Protein AF-A0A918P6Y5-F1 (afdb_monomer_lite)

pLDDT: mean 89.12, std 12.01, range [34.19, 97.25]

Foldseek 3Di:
DPPPDPVLVVLVVVLVVLVVVLVVLVVQLVVLVVQLVVLVVQLVVLVVVLVVLVVVLVVCVVPPVVNVVSVVVSVVSVVSNVVSVVSNVVSVVSNVVSVVVSVVSVVVSVVSVVVSVVVVVVVVVVVVVVVVVVVVVVVVVVCVVDPD

Structure (mmCIF, N/CA/C/O backbone):
data_AF-A0A918P6Y5-F1
#
_entry.id   AF-A0A918P6Y5-F1
#
loop_
_atom_site.group_PDB
_atom_site.id
_atom_site.type_symbol
_atom_site.label_atom_id
_atom_site.label_alt_id
_atom_site.label_comp_id
_atom_site.label_asym_id
_atom_site.label_entity_id
_atom_site.label_seq_id
_atom_site.pdbx_PDB_ins_code
_atom_site.Cartn_x
_atom_site.Cartn_y
_atom_site.Cartn_z
_atom_site.occupancy
_atom_site.B_iso_or_equiv
_atom_site.auth_seq_id
_atom_site.auth_comp_id
_atom_site.auth_asym_id
_atom_site.auth_atom_id
_atom_site.pdbx_PDB_model_num
ATOM 1 N N . MET A 1 1 ? 43.414 1.553 -13.911 1.00 34.19 1 MET A N 1
ATOM 2 C CA . MET A 1 1 ? 42.613 0.682 -14.797 1.00 34.19 1 MET A CA 1
ATOM 3 C C . MET A 1 1 ? 41.141 0.995 -14.569 1.00 34.19 1 MET A C 1
ATOM 5 O O . MET A 1 1 ? 40.603 0.647 -13.528 1.00 34.19 1 MET A O 1
ATOM 9 N N . ASN A 1 2 ? 40.517 1.738 -15.487 1.00 36.25 2 ASN A N 1
ATOM 10 C CA . ASN A 1 2 ? 39.090 2.058 -15.417 1.00 36.25 2 ASN A CA 1
ATOM 11 C C . ASN A 1 2 ? 38.291 0.855 -15.924 1.00 36.25 2 ASN A C 1
ATOM 13 O O . ASN A 1 2 ? 38.111 0.686 -17.126 1.00 36.25 2 ASN A O 1
ATOM 17 N N . HIS A 1 3 ? 37.822 0.012 -15.007 1.00 38.78 3 HIS A N 1
ATOM 18 C CA . HIS A 1 3 ? 36.871 -1.057 -15.310 1.00 38.78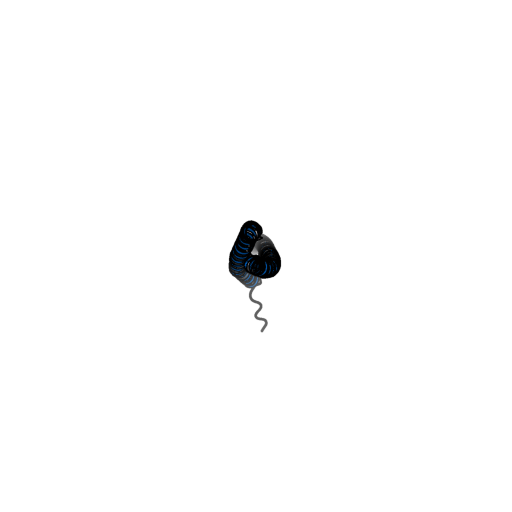 3 HIS A CA 1
ATOM 19 C C . HIS A 1 3 ? 35.462 -0.467 -15.478 1.00 38.78 3 HIS A C 1
ATOM 21 O O . HIS A 1 3 ? 34.567 -0.714 -14.671 1.00 38.78 3 HIS A O 1
ATOM 27 N N . SER A 1 4 ? 35.242 0.354 -16.510 1.00 40.47 4 SER A N 1
ATOM 28 C CA . SER A 1 4 ? 33.880 0.679 -16.925 1.00 40.47 4 SER A CA 1
ATOM 29 C C . SER A 1 4 ? 33.334 -0.519 -17.696 1.00 40.47 4 SER A C 1
ATOM 31 O O . SER A 1 4 ? 33.608 -0.717 -18.878 1.00 40.47 4 SER A O 1
ATOM 33 N N . LEU A 1 5 ? 32.569 -1.367 -17.004 1.00 44.81 5 LEU A N 1
ATOM 34 C CA . LEU A 1 5 ? 31.739 -2.361 -17.680 1.00 44.81 5 LEU A CA 1
ATOM 35 C C . LEU A 1 5 ? 30.937 -1.647 -18.784 1.00 44.81 5 LEU A C 1
ATOM 37 O O . LEU A 1 5 ? 30.422 -0.550 -18.527 1.00 44.81 5 LEU A O 1
ATOM 41 N N . PRO A 1 6 ? 30.812 -2.227 -19.992 1.00 60.72 6 PRO A N 1
ATOM 42 C CA . PRO A 1 6 ? 30.062 -1.602 -21.073 1.00 60.72 6 PRO A CA 1
ATOM 43 C C . PRO A 1 6 ? 28.677 -1.197 -20.563 1.00 60.72 6 PRO A C 1
ATOM 45 O O . PRO A 1 6 ? 28.000 -1.998 -19.919 1.00 60.72 6 PRO A O 1
ATOM 48 N N . PHE A 1 7 ? 28.254 0.039 -20.841 1.00 62.91 7 PHE A N 1
ATOM 49 C CA . PHE A 1 7 ? 27.041 0.671 -20.294 1.00 62.91 7 PHE A CA 1
ATOM 50 C C . PHE A 1 7 ? 25.782 -0.229 -20.342 1.00 62.91 7 PHE A C 1
ATOM 52 O O . PHE A 1 7 ? 24.935 -0.175 -19.451 1.00 62.91 7 PHE A O 1
ATOM 59 N N . ARG A 1 8 ? 25.699 -1.133 -21.330 1.00 63.03 8 ARG A N 1
ATOM 60 C CA . ARG A 1 8 ? 24.671 -2.183 -21.454 1.00 63.03 8 ARG A CA 1
ATOM 61 C C . ARG A 1 8 ? 24.539 -3.089 -20.225 1.00 63.03 8 ARG A C 1
ATOM 63 O O . ARG A 1 8 ? 23.420 -3.359 -19.798 1.00 63.03 8 ARG A O 1
ATOM 70 N N . TYR A 1 9 ? 25.653 -3.534 -19.643 1.00 64.38 9 TYR A N 1
ATOM 71 C CA . TYR A 1 9 ? 25.649 -4.380 -18.444 1.00 64.38 9 TYR A CA 1
ATOM 72 C C . TYR A 1 9 ? 25.144 -3.612 -17.221 1.00 64.38 9 TYR A C 1
ATOM 74 O O . TYR A 1 9 ? 24.432 -4.169 -16.388 1.00 64.38 9 TYR A O 1
ATOM 82 N N . ARG A 1 10 ? 25.440 -2.309 -17.152 1.00 77.94 10 ARG A N 1
ATOM 83 C CA . ARG A 1 10 ? 24.990 -1.432 -16.067 1.00 77.94 10 ARG A CA 1
ATOM 84 C C . ARG A 1 10 ? 23.478 -1.202 -16.111 1.00 77.94 10 ARG A C 1
ATOM 86 O O . ARG A 1 10 ? 22.830 -1.283 -15.075 1.00 77.94 10 ARG A O 1
ATOM 93 N N . LEU A 1 11 ? 22.904 -0.982 -17.296 1.00 83.06 11 LEU A N 1
ATOM 94 C CA . LEU A 1 11 ? 21.457 -0.794 -17.452 1.00 83.06 11 LEU A CA 1
ATOM 95 C C . LEU A 1 11 ? 20.661 -2.075 -17.161 1.00 83.06 11 LEU A C 1
ATOM 97 O O . LEU A 1 11 ? 19.618 -2.015 -16.517 1.00 83.06 11 LEU A O 1
ATOM 101 N N . ALA A 1 12 ? 21.159 -3.232 -17.603 1.00 83.31 12 ALA A N 1
ATOM 102 C CA . ALA A 1 12 ? 20.530 -4.519 -17.313 1.00 83.31 12 AL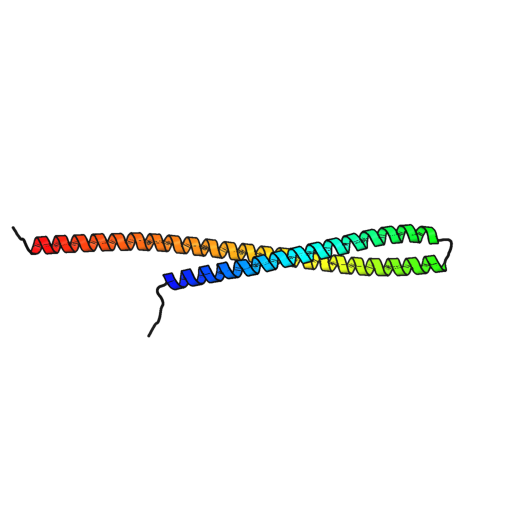A A CA 1
ATOM 103 C C . ALA A 1 12 ? 20.545 -4.840 -15.808 1.00 83.31 12 ALA A C 1
ATOM 105 O O . ALA A 1 12 ? 19.538 -5.293 -15.267 1.00 83.31 12 ALA A O 1
ATOM 106 N N . ALA A 1 13 ? 21.659 -4.557 -15.123 1.00 85.44 13 ALA A N 1
ATOM 107 C CA . ALA A 1 13 ? 21.757 -4.711 -13.674 1.00 85.44 13 ALA A CA 1
ATOM 108 C C . ALA A 1 13 ? 20.790 -3.778 -12.923 1.00 85.44 13 ALA A C 1
ATOM 110 O O . ALA A 1 13 ? 20.131 -4.219 -11.986 1.00 85.44 13 ALA A O 1
ATOM 111 N N . LEU A 1 14 ? 20.664 -2.518 -13.361 1.00 87.94 14 LEU A N 1
ATOM 112 C CA . LEU A 1 14 ? 19.724 -1.550 -12.782 1.00 87.94 14 LEU A CA 1
ATOM 113 C C . LEU A 1 14 ? 18.261 -1.972 -12.968 1.00 87.94 14 LEU A C 1
ATOM 115 O O . LEU A 1 14 ? 17.495 -1.919 -12.014 1.00 87.94 14 LEU A O 1
ATOM 119 N N . LEU A 1 15 ? 17.882 -2.438 -14.163 1.00 89.00 15 LEU A N 1
ATOM 120 C CA . LEU A 1 15 ? 16.535 -2.964 -14.415 1.00 89.00 15 LEU A CA 1
ATOM 121 C C . LEU A 1 15 ? 16.213 -4.143 -13.499 1.00 89.00 15 LEU A C 1
ATOM 123 O O . LEU A 1 15 ? 15.199 -4.118 -12.811 1.00 89.00 15 LEU A O 1
ATOM 127 N N . LYS A 1 16 ? 17.117 -5.125 -13.420 1.00 88.81 16 LYS A N 1
ATOM 128 C CA . LYS A 1 16 ? 16.944 -6.292 -12.548 1.00 88.81 16 LYS A CA 1
ATOM 129 C C . LYS A 1 16 ? 16.822 -5.894 -11.073 1.00 88.81 16 LYS A C 1
ATOM 131 O O . LYS A 1 16 ? 16.042 -6.485 -10.333 1.00 88.81 16 LYS A O 1
ATOM 136 N N . HIS A 1 17 ? 17.594 -4.899 -10.635 1.00 89.38 17 HIS A N 1
ATOM 137 C CA . HIS A 1 17 ? 17.515 -4.380 -9.272 1.00 89.38 17 HIS A CA 1
ATOM 138 C C . HIS A 1 17 ? 16.151 -3.736 -8.980 1.00 89.38 17 HIS A C 1
ATOM 140 O O . HIS A 1 17 ? 15.527 -4.074 -7.975 1.00 89.38 17 HIS A O 1
ATOM 146 N N . GLU A 1 18 ? 15.656 -2.868 -9.866 1.00 88.88 18 GLU A N 1
ATOM 147 C CA . GLU A 1 18 ? 14.346 -2.225 -9.698 1.00 88.88 18 GLU A CA 1
ATOM 148 C C . GLU A 1 18 ? 13.185 -3.232 -9.810 1.00 88.88 18 GLU A C 1
ATOM 150 O O . GLU A 1 18 ? 12.230 -3.148 -9.042 1.00 88.88 18 GLU A O 1
ATOM 155 N N . GLU A 1 19 ? 13.271 -4.225 -10.702 1.00 89.62 19 GLU A N 1
ATOM 156 C CA . GLU A 1 19 ? 12.287 -5.314 -10.822 1.00 89.62 19 GLU A CA 1
ATOM 157 C C . GLU A 1 19 ? 12.192 -6.140 -9.530 1.00 89.62 19 GLU A C 1
ATOM 159 O O . GLU A 1 19 ? 11.092 -6.398 -9.034 1.00 89.62 19 GLU A O 1
ATOM 164 N N . ASN A 1 20 ? 13.336 -6.490 -8.935 1.00 90.12 20 ASN A N 1
ATOM 165 C CA . ASN A 1 20 ? 13.377 -7.163 -7.637 1.00 90.12 20 ASN A CA 1
ATOM 166 C C . ASN A 1 20 ? 12.818 -6.268 -6.518 1.00 90.12 20 ASN A C 1
ATOM 168 O O . ASN A 1 20 ? 12.087 -6.743 -5.649 1.00 90.12 20 ASN A O 1
ATOM 172 N N . GLY A 1 21 ? 13.109 -4.964 -6.558 1.00 90.38 21 GLY A N 1
ATOM 173 C CA . GLY A 1 21 ? 12.552 -3.985 -5.624 1.00 90.38 21 GLY A CA 1
ATOM 174 C C . GLY A 1 21 ? 11.024 -3.886 -5.703 1.00 90.38 21 GLY A C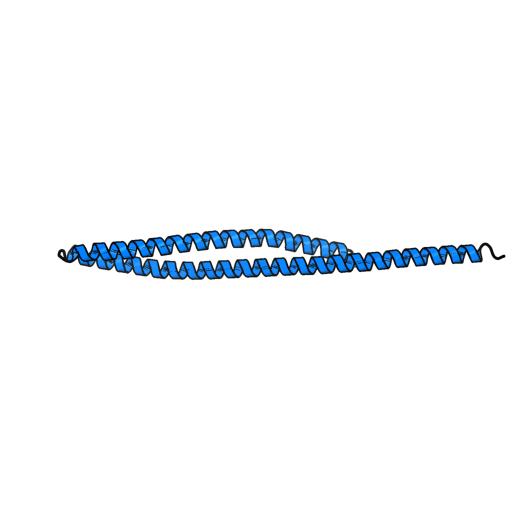 1
ATOM 175 O O . GLY A 1 21 ? 10.358 -3.776 -4.675 1.00 90.38 21 GLY A O 1
ATOM 176 N N . ILE A 1 22 ? 10.444 -4.002 -6.903 1.00 93.69 22 ILE A N 1
ATOM 177 C CA . ILE A 1 22 ? 8.987 -4.018 -7.101 1.00 93.69 22 ILE A CA 1
ATOM 178 C C . ILE A 1 22 ? 8.335 -5.218 -6.412 1.00 93.69 22 ILE A C 1
ATOM 180 O O . ILE A 1 22 ? 7.243 -5.065 -5.867 1.00 93.69 22 ILE A O 1
ATOM 184 N N . ALA A 1 23 ? 8.970 -6.394 -6.416 1.00 91.44 23 ALA A N 1
ATOM 185 C CA . ALA A 1 23 ? 8.431 -7.563 -5.720 1.00 91.44 23 ALA A CA 1
ATOM 186 C C . ALA A 1 23 ? 8.286 -7.293 -4.212 1.00 91.44 23 ALA A C 1
ATOM 188 O O . ALA A 1 23 ? 7.202 -7.488 -3.663 1.00 91.44 23 ALA A O 1
ATOM 189 N N . GLY A 1 24 ? 9.321 -6.727 -3.580 1.00 93.56 24 GLY A N 1
ATOM 190 C CA . GLY A 1 24 ? 9.260 -6.321 -2.172 1.00 93.56 24 GLY A CA 1
ATOM 191 C C . GLY A 1 24 ? 8.215 -5.232 -1.905 1.00 93.56 24 GLY A C 1
ATOM 192 O O . GLY A 1 24 ? 7.487 -5.293 -0.919 1.00 93.56 24 GLY A O 1
ATOM 193 N N . LEU A 1 25 ? 8.064 -4.259 -2.810 1.00 93.81 25 LEU A N 1
ATOM 194 C CA . LEU A 1 25 ? 7.031 -3.222 -2.683 1.00 93.81 25 LEU A CA 1
ATOM 195 C C . LEU A 1 25 ? 5.608 -3.781 -2.821 1.00 93.81 25 LEU A C 1
ATOM 197 O O . LEU A 1 25 ? 4.700 -3.309 -2.143 1.00 93.81 25 LEU A O 1
ATOM 201 N N . ARG A 1 26 ? 5.392 -4.793 -3.669 1.00 95.12 26 ARG A N 1
ATOM 202 C CA . ARG A 1 26 ? 4.096 -5.485 -3.769 1.00 95.12 26 ARG A CA 1
ATOM 203 C C . ARG A 1 26 ? 3.749 -6.208 -2.476 1.00 95.12 26 ARG A C 1
ATOM 205 O O . ARG A 1 26 ? 2.604 -6.141 -2.043 1.00 95.12 26 ARG A O 1
ATOM 212 N N . GLU A 1 27 ? 4.730 -6.855 -1.858 1.00 95.19 27 GLU A N 1
ATOM 213 C CA . GLU A 1 27 ? 4.543 -7.492 -0.558 1.00 95.19 27 GLU A CA 1
ATOM 214 C C . GLU A 1 27 ? 4.203 -6.460 0.525 1.00 95.19 27 GLU A C 1
ATOM 216 O O . GLU A 1 27 ? 3.262 -6.662 1.288 1.00 95.19 27 GLU A O 1
ATOM 221 N N . GLN A 1 28 ? 4.880 -5.307 0.539 1.00 94.69 28 GLN A N 1
ATOM 222 C CA . GLN A 1 28 ? 4.549 -4.209 1.456 1.00 94.69 28 GLN A CA 1
ATOM 223 C C . GLN A 1 28 ? 3.115 -3.702 1.265 1.00 94.69 28 GLN A C 1
ATOM 225 O O . GLN A 1 28 ? 2.417 -3.477 2.251 1.00 94.69 28 GLN A O 1
ATOM 230 N N . VAL A 1 29 ? 2.651 -3.561 0.017 1.00 96.88 29 VAL A N 1
ATOM 231 C CA . VAL A 1 29 ? 1.252 -3.202 -0.268 1.00 96.88 29 VAL A CA 1
ATOM 232 C C . VAL A 1 29 ? 0.300 -4.280 0.248 1.00 96.88 29 VAL A C 1
ATOM 234 O O . VAL A 1 29 ? -0.676 -3.945 0.909 1.00 96.88 29 VAL A O 1
ATOM 237 N N . ALA A 1 30 ? 0.589 -5.564 0.018 1.00 96.56 30 ALA A N 1
ATOM 238 C CA . ALA A 1 30 ? -0.246 -6.658 0.516 1.00 96.56 30 ALA A CA 1
ATOM 239 C C . ALA A 1 30 ? -0.333 -6.666 2.053 1.00 96.56 30 ALA A C 1
ATOM 241 O O . ALA A 1 30 ? -1.418 -6.791 2.619 1.00 96.56 30 ALA A O 1
ATOM 242 N N . GLN A 1 31 ? 0.791 -6.457 2.742 1.00 96.06 31 GLN A N 1
ATOM 243 C CA . GLN A 1 31 ? 0.817 -6.327 4.200 1.00 96.06 31 GLN A CA 1
ATOM 244 C C . GLN A 1 31 ? 0.025 -5.103 4.681 1.00 96.06 31 GLN A C 1
ATOM 246 O O . GLN A 1 31 ? -0.684 -5.193 5.682 1.00 96.06 31 GLN A O 1
ATOM 251 N N . ALA A 1 32 ? 0.116 -3.971 3.978 1.00 95.19 32 ALA A N 1
ATOM 252 C CA . ALA A 1 32 ? -0.648 -2.771 4.309 1.00 95.19 32 ALA A CA 1
ATOM 253 C C . ALA A 1 32 ? -2.160 -2.979 4.127 1.00 95.19 32 ALA A C 1
ATOM 255 O O . ALA A 1 32 ? -2.924 -2.578 4.999 1.00 95.19 32 ALA A O 1
ATOM 256 N N . VAL A 1 33 ? -2.585 -3.676 3.065 1.00 97.25 33 VAL A N 1
ATOM 257 C CA . VAL A 1 33 ? -3.989 -4.080 2.863 1.00 97.25 33 VAL A CA 1
ATOM 258 C C . VAL A 1 33 ? -4.469 -4.947 4.023 1.00 97.25 33 VAL A C 1
ATOM 260 O O . VAL A 1 33 ? -5.486 -4.638 4.631 1.00 97.25 33 VAL A O 1
ATOM 263 N N . HIS A 1 34 ? -3.707 -5.975 4.405 1.00 96.44 34 HIS A N 1
ATOM 264 C CA . HIS A 1 34 ? -4.082 -6.830 5.532 1.00 96.44 34 HIS A CA 1
ATOM 265 C C . HIS A 1 34 ? -4.216 -6.063 6.855 1.00 96.44 34 HIS A C 1
ATOM 267 O O . HIS A 1 34 ? -5.129 -6.339 7.633 1.00 96.44 34 HIS A O 1
ATOM 273 N N . ARG A 1 35 ? -3.327 -5.098 7.120 1.00 94.56 35 ARG A N 1
ATOM 274 C CA . ARG A 1 35 ? -3.419 -4.238 8.312 1.00 94.56 35 ARG A CA 1
ATOM 275 C C . ARG A 1 35 ? -4.643 -3.330 8.262 1.00 94.56 35 ARG A C 1
ATOM 277 O O . ARG A 1 35 ? -5.328 -3.202 9.272 1.00 94.56 35 ARG A O 1
ATOM 284 N N . LEU A 1 36 ? -4.922 -2.737 7.102 1.00 96.00 36 LEU A N 1
ATOM 285 C CA . LEU A 1 36 ? -6.086 -1.883 6.891 1.00 96.00 36 LEU A CA 1
ATOM 286 C C . LEU A 1 36 ? -7.390 -2.662 7.092 1.00 96.00 36 LEU A C 1
ATOM 288 O O . LEU A 1 36 ? -8.250 -2.213 7.843 1.00 96.00 36 LEU A O 1
ATOM 292 N N . ASP A 1 37 ? -7.503 -3.851 6.502 1.00 96.88 37 ASP A N 1
ATOM 293 C CA . ASP A 1 37 ? -8.657 -4.736 6.682 1.00 96.88 37 ASP A CA 1
ATOM 294 C C . ASP A 1 37 ? -8.843 -5.122 8.157 1.00 96.88 37 ASP A C 1
ATOM 296 O O . ASP A 1 37 ? -9.965 -5.154 8.665 1.00 96.88 37 ASP A O 1
ATOM 300 N N . GLY A 1 38 ? -7.744 -5.410 8.862 1.00 96.31 38 GLY A N 1
ATOM 301 C CA . GLY A 1 38 ? -7.761 -5.701 10.295 1.00 96.31 38 GLY A CA 1
ATOM 302 C C . GLY A 1 38 ? -8.295 -4.529 11.120 1.00 96.31 38 GLY A C 1
ATOM 303 O O . GLY A 1 38 ? -9.210 -4.717 11.921 1.00 96.31 38 GLY A O 1
ATOM 304 N N . ALA A 1 39 ? -7.779 -3.322 10.877 1.00 95.12 39 ALA A N 1
ATOM 305 C CA . ALA A 1 39 ? -8.214 -2.108 11.563 1.00 95.12 39 ALA A CA 1
ATOM 306 C C . ALA A 1 39 ? -9.686 -1.767 11.268 1.00 95.12 39 ALA A C 1
ATOM 308 O O . ALA A 1 39 ? -10.423 -1.400 12.179 1.00 95.12 39 ALA A O 1
ATOM 309 N N . GLN A 1 40 ? -10.148 -1.958 10.026 1.00 96.50 40 GLN A N 1
ATOM 310 C CA . GLN A 1 40 ? -11.555 -1.764 9.650 1.00 96.50 40 GLN A CA 1
ATOM 311 C C . GLN A 1 40 ? -12.489 -2.721 10.392 1.00 96.50 40 GLN A C 1
ATOM 313 O O . GLN A 1 40 ? -13.551 -2.319 10.859 1.00 96.50 40 GLN A O 1
ATOM 318 N N . ARG A 1 41 ? -12.099 -3.994 10.520 1.00 96.75 41 ARG A N 1
ATOM 319 C CA . ARG A 1 41 ? -12.891 -4.980 11.268 1.00 96.75 41 ARG A CA 1
ATOM 320 C C . ARG A 1 41 ? -12.913 -4.676 12.762 1.00 96.75 41 ARG A C 1
ATOM 322 O O . ARG A 1 41 ? -13.947 -4.875 13.393 1.00 96.75 41 ARG A O 1
ATOM 329 N N . GLU A 1 42 ? -11.793 -4.224 13.326 1.00 95.56 42 GLU A N 1
ATOM 330 C CA . GLU A 1 42 ? -11.713 -3.819 14.734 1.00 95.56 42 GLU A CA 1
ATOM 331 C C . GLU A 1 42 ? -12.624 -2.614 15.016 1.00 95.56 42 GLU A C 1
ATOM 333 O O . GLU A 1 42 ? -13.435 -2.683 15.940 1.00 95.56 42 GLU A O 1
ATOM 338 N N . GLU A 1 43 ? -12.566 -1.563 14.190 1.00 95.81 43 GLU A N 1
ATOM 339 C CA . GLU A 1 43 ? -13.439 -0.383 14.310 1.00 95.81 43 GLU A CA 1
ATOM 340 C C . GLU A 1 43 ? -14.919 -0.764 14.202 1.00 95.81 43 GLU A C 1
ATOM 342 O O . GLU A 1 43 ? -15.701 -0.447 15.102 1.00 95.81 43 GLU A O 1
ATOM 347 N N . ALA A 1 44 ? -15.289 -1.539 13.177 1.00 94.81 44 ALA A N 1
ATOM 348 C CA . ALA A 1 44 ? -16.667 -1.978 12.977 1.00 94.81 44 ALA A CA 1
ATOM 349 C C . ALA A 1 44 ? -17.189 -2.793 14.172 1.00 94.81 44 ALA A C 1
ATOM 351 O O . ALA A 1 44 ? -18.303 -2.565 14.650 1.00 94.81 44 ALA A O 1
ATOM 352 N N . ARG A 1 45 ? -16.364 -3.705 14.706 1.00 96.75 45 ARG A N 1
ATOM 353 C CA . ARG A 1 45 ? -16.708 -4.510 15.885 1.00 96.75 45 ARG A CA 1
ATOM 354 C C . ARG A 1 45 ? -16.902 -3.643 17.130 1.00 96.75 45 ARG A C 1
ATOM 356 O O . ARG A 1 45 ? -17.838 -3.880 17.896 1.00 96.75 45 ARG A O 1
ATOM 363 N N . LEU A 1 46 ? -16.022 -2.669 17.367 1.00 95.38 46 LEU A N 1
ATOM 364 C CA . LEU A 1 46 ? -16.124 -1.765 18.518 1.00 95.38 46 LEU A CA 1
ATOM 365 C C . LEU A 1 46 ? -17.355 -0.864 18.411 1.00 95.38 46 LEU A C 1
ATOM 367 O O . LEU A 1 46 ? -18.051 -0.654 19.404 1.00 95.38 46 LEU A O 1
ATOM 371 N N . ARG A 1 47 ? -17.677 -0.393 17.204 1.00 93.62 47 ARG A N 1
ATOM 372 C CA . ARG A 1 47 ? -18.881 0.391 16.933 1.00 93.62 47 ARG A CA 1
ATOM 373 C C . ARG A 1 47 ? -20.158 -0.394 17.228 1.00 93.62 47 ARG A C 1
ATOM 375 O O . ARG A 1 47 ? -21.015 0.101 17.960 1.00 93.62 47 ARG A O 1
ATOM 382 N N . GLU A 1 48 ? -20.253 -1.624 16.725 1.00 95.25 48 GLU A N 1
ATOM 383 C CA . GLU A 1 48 ? -21.374 -2.528 17.004 1.00 95.25 48 GLU A CA 1
ATOM 384 C C . GLU A 1 48 ? -21.495 -2.821 18.508 1.00 95.25 48 GLU A C 1
ATOM 386 O O . GLU A 1 48 ? -22.579 -2.712 19.087 1.00 95.25 48 GLU A O 1
ATOM 391 N N . SER A 1 49 ? -20.368 -3.103 19.169 1.00 93.62 49 SER A N 1
ATOM 392 C CA . SER A 1 49 ? -20.322 -3.360 20.615 1.00 93.62 49 SER A CA 1
ATOM 393 C C . SER A 1 49 ? -20.779 -2.142 21.425 1.00 93.62 49 SER A C 1
ATOM 395 O O . SER A 1 49 ? -21.531 -2.287 22.389 1.00 93.62 49 SER A O 1
ATOM 397 N N . GLY A 1 50 ? -20.388 -0.932 21.015 1.00 93.44 50 GLY A N 1
ATOM 398 C CA . GLY A 1 50 ? -20.832 0.317 21.631 1.00 93.44 50 GLY A CA 1
ATOM 399 C C . GLY A 1 50 ? -22.331 0.568 21.456 1.00 93.44 50 GLY A C 1
ATOM 400 O O . GLY A 1 50 ? -23.003 0.993 22.395 1.00 93.44 50 GLY A O 1
ATOM 401 N N . GLU A 1 51 ? -22.893 0.278 20.281 1.00 92.69 51 GLU A N 1
ATOM 402 C CA . GLU A 1 51 ? -24.338 0.380 20.043 1.00 92.69 51 GLU A CA 1
ATOM 403 C C . GLU A 1 51 ? -25.136 -0.630 20.874 1.00 92.69 51 GLU A C 1
ATOM 405 O O . GLU A 1 51 ? -26.138 -0.260 21.495 1.00 92.69 51 GLU A O 1
ATOM 410 N N . ALA A 1 52 ? -24.680 -1.883 20.930 1.00 92.81 52 ALA A N 1
ATOM 411 C CA . ALA A 1 52 ? -25.281 -2.921 21.759 1.00 92.81 52 ALA A CA 1
ATOM 412 C C . ALA A 1 52 ? -25.204 -2.564 23.253 1.00 92.81 52 ALA A C 1
ATOM 414 O O . ALA A 1 52 ? -26.214 -2.627 23.956 1.00 92.81 52 ALA A O 1
ATOM 415 N N . GLY A 1 53 ? -24.040 -2.102 23.721 1.00 92.06 53 GLY A N 1
ATOM 416 C CA . GLY A 1 53 ? -23.833 -1.663 25.100 1.00 92.06 53 GLY A CA 1
ATOM 417 C C . GLY A 1 53 ? -24.742 -0.496 25.489 1.00 92.06 53 GLY A C 1
ATOM 418 O O . GLY A 1 53 ? -25.315 -0.502 26.577 1.00 92.06 53 GLY A O 1
ATOM 419 N N . ARG A 1 54 ? -24.948 0.482 24.593 1.00 92.50 54 ARG A N 1
ATOM 420 C CA . ARG A 1 54 ? -25.855 1.617 24.845 1.00 92.50 54 ARG A CA 1
ATOM 421 C C . ARG A 1 54 ? -27.302 1.159 25.006 1.00 92.50 54 ARG A C 1
ATOM 423 O O . ARG A 1 54 ? -27.980 1.609 25.926 1.00 92.50 54 ARG A O 1
ATOM 430 N N . LYS A 1 55 ? -27.760 0.240 24.148 1.00 91.75 55 LYS A N 1
ATOM 431 C CA . LYS A 1 55 ? -29.105 -0.350 24.245 1.00 91.75 55 LYS A CA 1
ATOM 432 C C . LYS A 1 55 ? -29.284 -1.134 25.547 1.00 91.75 55 LYS A C 1
ATOM 434 O O . LYS A 1 55 ? -30.299 -0.966 26.213 1.00 91.75 55 LYS A O 1
ATOM 439 N N . ALA A 1 56 ? -28.295 -1.945 25.925 1.00 90.44 56 ALA A N 1
ATOM 440 C CA . ALA A 1 56 ? -28.331 -2.722 27.162 1.00 90.44 56 ALA A CA 1
ATOM 441 C C . ALA A 1 56 ? -28.317 -1.825 28.412 1.00 90.44 56 ALA A C 1
ATOM 443 O O . ALA A 1 56 ? -29.090 -2.050 29.337 1.00 90.44 56 ALA A O 1
ATOM 444 N N . SER A 1 57 ? -27.502 -0.765 28.413 1.00 90.94 57 SER A N 1
ATOM 445 C CA . SER A 1 57 ? -27.406 0.191 29.524 1.00 90.94 57 SER A CA 1
ATOM 446 C C . SER A 1 57 ? -28.743 0.879 29.826 1.00 90.94 57 SER A C 1
ATOM 448 O O . SER A 1 57 ? -29.109 1.041 30.988 1.00 90.94 57 SER A O 1
ATOM 450 N N . ALA A 1 58 ? -29.529 1.213 28.795 1.00 88.88 58 ALA A N 1
ATOM 451 C CA . ALA A 1 58 ? -30.851 1.816 28.976 1.00 88.88 58 ALA A CA 1
ATOM 452 C C . ALA A 1 58 ? -31.832 0.909 29.747 1.00 88.88 58 ALA A C 1
ATOM 454 O O . ALA A 1 58 ? -32.686 1.410 30.474 1.00 88.88 58 ALA A O 1
ATOM 455 N N . ALA A 1 59 ? -31.696 -0.417 29.636 1.00 89.88 59 ALA A N 1
ATOM 456 C CA . ALA A 1 59 ? -32.529 -1.366 30.377 1.00 89.88 59 ALA A CA 1
ATOM 457 C C . ALA A 1 59 ? -32.158 -1.461 31.871 1.00 89.88 59 ALA A C 1
ATOM 459 O O . ALA A 1 59 ? -32.950 -1.965 32.664 1.00 89.88 59 ALA A O 1
ATOM 460 N N . LEU A 1 60 ? -30.980 -0.962 32.264 1.00 91.88 60 LEU A N 1
ATOM 461 C CA . LEU A 1 60 ? -30.455 -1.044 33.631 1.00 91.88 60 LEU A CA 1
ATOM 462 C C . LEU A 1 60 ? -30.796 0.179 34.494 1.00 91.88 60 LEU A C 1
ATOM 464 O O . LEU A 1 60 ? -30.418 0.207 35.656 1.00 91.88 60 LEU A O 1
ATOM 468 N N . LEU A 1 61 ? -31.539 1.167 33.980 1.00 87.00 61 LEU A N 1
ATOM 469 C CA . LEU A 1 61 ? -31.846 2.423 34.690 1.00 87.00 61 LEU A CA 1
ATOM 470 C C . LEU A 1 61 ? -32.498 2.241 36.075 1.00 87.00 61 LEU A C 1
ATOM 472 O O . LEU A 1 61 ? -32.375 3.120 36.925 1.00 87.00 61 LEU A O 1
ATOM 476 N N . ALA A 1 62 ? -33.197 1.126 36.298 1.00 87.56 62 ALA A N 1
ATOM 477 C CA . ALA A 1 62 ? -33.831 0.810 37.578 1.00 87.56 62 ALA A CA 1
ATOM 478 C C . ALA A 1 62 ? -32.843 0.299 38.648 1.00 87.56 62 ALA A C 1
ATOM 480 O O . ALA A 1 62 ? -33.147 0.378 39.837 1.00 87.56 62 ALA A O 1
ATOM 481 N N . ASP A 1 63 ? -31.671 -0.200 38.244 1.00 91.25 63 ASP A N 1
ATOM 482 C CA . ASP A 1 63 ? -30.597 -0.652 39.131 1.00 91.25 63 ASP A CA 1
ATOM 483 C C . ASP A 1 63 ? -29.418 0.320 39.024 1.00 91.25 63 ASP A C 1
ATOM 485 O O . ASP A 1 63 ? -28.627 0.291 38.079 1.00 91.25 63 ASP A O 1
ATOM 489 N N . SER A 1 64 ? -29.299 1.203 40.015 1.00 88.12 64 SER A N 1
ATOM 490 C CA . SER A 1 64 ? -28.296 2.266 40.008 1.00 88.12 64 SER A CA 1
ATOM 491 C C . SER A 1 64 ? -26.861 1.732 39.961 1.00 88.12 64 SER A C 1
ATOM 493 O O . SER A 1 64 ? -26.030 2.320 39.272 1.00 88.12 64 SER A O 1
ATOM 495 N N . ALA A 1 65 ? -26.554 0.619 40.633 1.00 92.12 65 ALA A N 1
ATOM 496 C CA . ALA A 1 65 ? -25.208 0.052 40.646 1.00 92.12 65 ALA A CA 1
ATOM 497 C C . ALA A 1 65 ? -24.840 -0.534 39.276 1.00 92.12 65 ALA A C 1
ATOM 499 O O . ALA A 1 65 ? -23.748 -0.271 38.761 1.00 92.12 65 ALA A O 1
ATOM 500 N N . MET A 1 66 ? -25.763 -1.278 38.659 1.00 92.19 66 MET A N 1
ATOM 501 C CA . MET A 1 66 ? -25.556 -1.849 37.324 1.00 92.19 66 MET A CA 1
ATOM 502 C C . MET A 1 66 ? -25.521 -0.781 36.230 1.00 92.19 66 MET A C 1
ATOM 504 O O . MET A 1 66 ? -24.711 -0.883 35.309 1.00 92.19 66 MET A O 1
ATOM 508 N N . TYR A 1 67 ? -26.327 0.273 36.357 1.00 92.19 67 TYR A N 1
ATOM 509 C CA . TYR A 1 67 ? -26.296 1.413 35.445 1.00 92.19 67 TYR A CA 1
ATOM 510 C C . TYR A 1 67 ? -24.970 2.187 35.513 1.00 92.19 67 TYR A C 1
ATOM 512 O O . TYR A 1 67 ? -24.397 2.547 34.487 1.00 92.19 67 TYR A O 1
ATOM 520 N N . TRP A 1 68 ? -24.416 2.419 36.708 1.00 93.12 68 TRP A N 1
ATOM 521 C CA . TRP A 1 68 ? -23.097 3.054 36.818 1.00 93.12 68 TRP A CA 1
ATOM 522 C C . TRP A 1 68 ? -21.988 2.190 36.211 1.00 93.12 68 TRP A C 1
ATOM 524 O O . TRP A 1 68 ? -21.135 2.708 35.487 1.00 93.12 68 TRP A O 1
ATOM 534 N N . ALA A 1 69 ? -22.017 0.876 36.449 1.00 94.06 69 ALA A N 1
ATOM 535 C CA . ALA A 1 69 ? -21.056 -0.050 35.857 1.00 94.06 69 ALA A CA 1
ATOM 536 C C . ALA A 1 69 ? -21.135 -0.064 34.317 1.00 94.06 69 ALA A C 1
ATOM 538 O O . ALA A 1 69 ? -20.098 -0.039 33.649 1.00 94.06 69 ALA A O 1
ATOM 539 N N . SER A 1 70 ? -22.343 -0.039 33.739 1.00 94.62 70 SER A N 1
ATOM 540 C CA . SER A 1 70 ? -22.517 0.006 32.282 1.00 94.62 70 SER A CA 1
ATOM 541 C C . SER A 1 7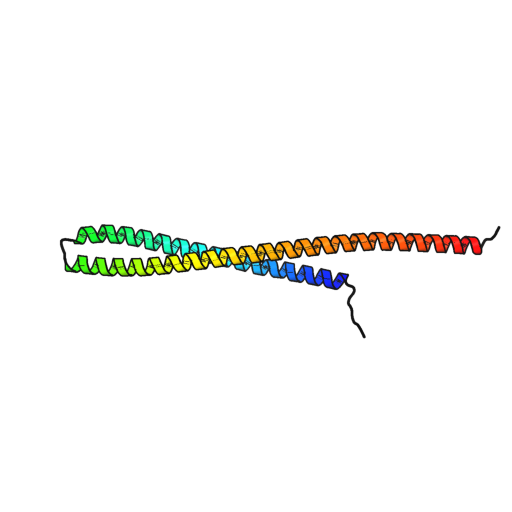0 ? -22.023 1.318 31.668 1.00 94.62 70 SER A C 1
ATOM 543 O O . SER A 1 70 ? -21.464 1.297 30.572 1.00 94.62 70 SER A O 1
ATOM 545 N N . LEU A 1 71 ? -22.159 2.454 32.361 1.00 93.56 71 LEU A N 1
ATOM 546 C CA . LEU A 1 71 ? -21.591 3.729 31.911 1.00 93.56 71 LEU A CA 1
ATOM 547 C C . LEU A 1 71 ? -20.056 3.711 31.884 1.00 93.56 71 LEU A C 1
ATOM 549 O O . LEU A 1 71 ? -19.465 4.199 30.919 1.00 93.56 71 LEU A O 1
ATOM 553 N N . CYS A 1 72 ? -19.406 3.126 32.896 1.00 94.25 72 CYS A N 1
ATOM 554 C CA . CYS A 1 72 ? -17.948 2.958 32.906 1.00 94.25 72 CYS A CA 1
ATOM 555 C C . CYS A 1 72 ? -17.477 2.091 31.732 1.00 94.25 72 CYS A C 1
ATOM 557 O O . CYS A 1 72 ? -16.579 2.491 30.994 1.00 94.25 72 CYS A O 1
ATOM 559 N N . PHE A 1 73 ? -18.145 0.961 31.495 1.00 93.94 73 PHE A N 1
ATOM 560 C CA . PHE A 1 73 ? -17.856 0.092 30.353 1.00 93.94 73 PHE A CA 1
ATOM 561 C C . PHE A 1 73 ? -18.030 0.811 29.004 1.00 93.94 73 PHE A C 1
ATOM 563 O O . PHE A 1 73 ? -17.195 0.687 28.109 1.00 93.94 73 PHE A O 1
ATOM 570 N N . LEU A 1 74 ? -19.093 1.607 28.851 1.00 94.94 74 LEU A N 1
ATOM 571 C CA . LEU A 1 74 ? -19.325 2.391 27.635 1.00 94.94 74 LEU A CA 1
ATOM 572 C C . LEU A 1 74 ? -18.241 3.440 27.390 1.00 94.94 74 LEU A C 1
ATOM 574 O O . LEU A 1 74 ? -17.876 3.680 26.239 1.00 94.94 74 LEU A O 1
ATOM 578 N N . ARG A 1 75 ? -17.718 4.050 28.455 1.00 96.00 75 ARG A N 1
ATOM 579 C CA . ARG A 1 75 ? -16.590 4.975 28.357 1.00 96.00 75 ARG A CA 1
ATOM 580 C C . ARG A 1 75 ? -15.326 4.261 27.876 1.00 96.00 75 ARG A C 1
ATOM 582 O O . ARG A 1 75 ? -14.681 4.758 26.959 1.00 96.00 75 ARG A O 1
ATOM 589 N N . GLU A 1 76 ? -14.999 3.106 28.450 1.00 95.94 76 GLU A N 1
ATOM 590 C CA . GLU A 1 76 ? -13.842 2.307 28.023 1.00 95.94 76 GLU A CA 1
ATOM 591 C C . GLU A 1 76 ? -13.956 1.882 26.552 1.00 95.94 76 GLU A C 1
ATOM 593 O O . GLU A 1 76 ? -12.984 1.970 25.801 1.00 95.94 76 GLU A O 1
ATOM 598 N N . LEU A 1 77 ? -15.152 1.482 26.106 1.00 95.44 77 LEU A N 1
ATOM 599 C CA . LEU A 1 77 ? -15.407 1.169 24.698 1.00 95.44 77 LEU A CA 1
ATOM 600 C C . LEU A 1 77 ? -15.197 2.375 23.777 1.00 95.44 77 LEU A C 1
ATOM 602 O O . LEU A 1 77 ? -14.650 2.215 22.687 1.00 95.44 77 LEU A O 1
ATOM 606 N N . GLU A 1 78 ? -15.613 3.574 24.185 1.00 95.44 78 GLU A N 1
ATOM 607 C CA . GLU A 1 78 ? -15.397 4.781 23.381 1.00 95.44 78 GLU A CA 1
ATOM 608 C C . GLU A 1 78 ? -13.905 5.138 23.301 1.00 95.44 78 GLU A C 1
ATOM 610 O O . GLU A 1 78 ? -13.411 5.473 22.226 1.00 95.44 78 GLU A O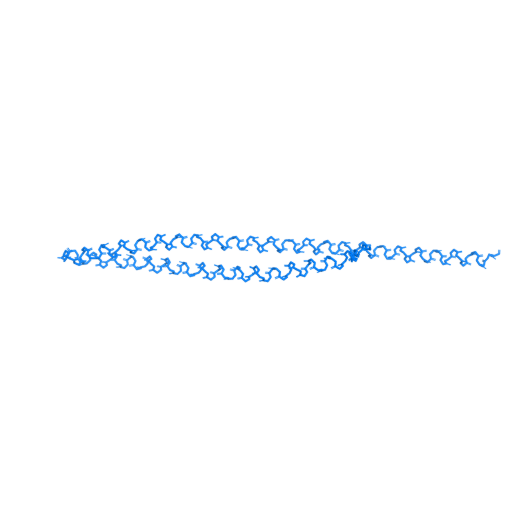 1
ATOM 615 N N . GLU A 1 79 ? -13.157 4.992 24.399 1.00 96.25 79 GLU A N 1
ATOM 616 C CA . GLU A 1 79 ? -11.700 5.176 24.409 1.00 96.25 79 GLU A CA 1
ATOM 617 C C . GLU A 1 79 ? -11.003 4.178 23.463 1.00 96.25 79 GLU A C 1
ATOM 619 O O . GLU A 1 79 ? -10.126 4.562 22.680 1.00 96.25 79 GLU A O 1
ATOM 624 N N . GLN A 1 80 ? -11.440 2.914 23.460 1.00 96.38 80 GLN A N 1
ATOM 625 C CA . GLN A 1 80 ? -10.966 1.901 22.512 1.00 96.38 80 GLN A CA 1
ATOM 626 C C . GLN A 1 80 ? -11.337 2.238 21.066 1.00 96.38 80 GLN A C 1
ATOM 628 O O . GLN A 1 80 ? -10.503 2.068 20.177 1.00 96.38 80 GLN A O 1
ATOM 633 N N . ARG A 1 81 ? -12.548 2.754 20.816 1.00 95.75 81 ARG A N 1
ATOM 634 C CA . ARG A 1 81 ? -12.985 3.161 19.473 1.00 95.75 81 ARG A CA 1
ATOM 635 C C . ARG A 1 81 ? -12.131 4.302 18.934 1.00 95.75 81 ARG A C 1
ATOM 637 O O . ARG A 1 81 ? -11.644 4.208 17.817 1.00 95.75 81 ARG A O 1
ATOM 644 N N . VAL A 1 82 ? -11.867 5.327 19.744 1.00 95.81 82 VAL A N 1
ATOM 645 C CA . VAL A 1 82 ? -10.983 6.441 19.361 1.00 95.81 82 VAL A CA 1
ATOM 646 C C . VAL A 1 82 ? -9.571 5.941 19.049 1.00 95.81 82 VAL A C 1
ATOM 648 O O . VAL A 1 82 ? -8.933 6.417 18.109 1.00 95.81 82 VAL A O 1
ATOM 651 N N . ALA A 1 83 ? -9.061 4.975 19.816 1.00 96.19 83 ALA A N 1
ATOM 652 C CA . ALA A 1 83 ? -7.772 4.358 19.522 1.00 96.19 83 ALA A CA 1
ATOM 653 C C . ALA A 1 83 ? -7.797 3.546 18.213 1.00 96.19 83 ALA A C 1
ATOM 655 O O . ALA A 1 83 ? -6.841 3.620 17.440 1.00 96.19 83 ALA A O 1
ATOM 656 N N . ALA A 1 84 ? -8.873 2.802 17.948 1.00 95.81 84 ALA A N 1
ATOM 657 C CA . ALA A 1 84 ? -9.056 2.048 16.710 1.00 95.81 84 ALA A CA 1
ATOM 658 C C . ALA A 1 84 ? -9.199 2.965 15.484 1.00 95.81 84 ALA A C 1
ATOM 660 O O . ALA A 1 84 ? -8.558 2.702 14.471 1.00 95.81 84 ALA A O 1
ATOM 661 N N . ASP A 1 85 ? -9.932 4.077 15.599 1.00 95.88 85 ASP A N 1
ATOM 662 C CA . ASP A 1 85 ? -10.062 5.101 14.553 1.00 95.88 85 ASP A CA 1
ATOM 663 C C . ASP A 1 85 ? -8.685 5.665 14.165 1.00 95.88 85 ASP A C 1
ATOM 665 O O . ASP A 1 85 ? -8.336 5.729 12.988 1.00 95.88 85 ASP A O 1
ATOM 669 N N . ARG A 1 86 ? -7.835 5.977 15.153 1.00 96.00 86 ARG A N 1
ATOM 670 C CA . ARG A 1 86 ? -6.456 6.428 14.887 1.00 96.00 86 ARG A CA 1
ATOM 671 C C . ARG A 1 86 ? -5.626 5.365 14.169 1.00 96.00 86 ARG A C 1
ATOM 673 O O . ARG A 1 86 ? -4.944 5.675 13.199 1.00 96.00 86 ARG A O 1
ATOM 680 N N . ARG A 1 87 ? -5.704 4.102 14.606 1.00 94.94 87 ARG A N 1
ATOM 681 C CA . ARG A 1 87 ? -5.004 2.986 13.940 1.00 94.94 87 ARG A CA 1
ATOM 682 C C . ARG A 1 87 ? -5.496 2.772 12.512 1.00 94.94 87 ARG A C 1
ATOM 684 O O . ARG A 1 87 ? -4.703 2.404 11.649 1.00 94.94 87 ARG A O 1
ATOM 691 N N . LEU A 1 88 ? -6.790 2.970 12.266 1.00 96.38 88 LEU A N 1
ATOM 692 C CA . LEU A 1 88 ? -7.384 2.892 10.938 1.00 96.38 88 LEU A CA 1
ATOM 693 C C . LEU A 1 88 ? -6.808 3.977 10.025 1.00 96.38 88 LEU A C 1
ATOM 695 O O . LEU A 1 88 ? -6.414 3.670 8.900 1.00 96.38 88 LEU A O 1
ATOM 699 N N . ASP A 1 89 ? -6.722 5.213 10.509 1.00 97.00 89 ASP A N 1
ATOM 700 C CA . ASP A 1 89 ? -6.140 6.322 9.753 1.00 97.00 89 ASP A CA 1
ATOM 701 C C . ASP A 1 89 ? -4.641 6.110 9.488 1.00 97.00 89 ASP A C 1
ATOM 703 O O . ASP A 1 89 ? -4.189 6.270 8.350 1.00 97.00 89 ASP A O 1
ATOM 707 N N . ASP A 1 90 ? -3.884 5.631 10.479 1.00 96.06 90 ASP A N 1
ATOM 708 C CA . ASP A 1 90 ? -2.476 5.254 10.306 1.00 96.06 90 ASP A CA 1
ATOM 709 C C . ASP A 1 90 ? -2.313 4.137 9.259 1.00 96.06 90 ASP A C 1
ATOM 711 O O . ASP A 1 90 ? -1.431 4.194 8.396 1.00 96.06 90 ASP A O 1
ATOM 715 N N . ALA A 1 91 ? -3.182 3.120 9.291 1.00 95.50 91 ALA A N 1
ATOM 716 C CA . ALA A 1 91 ? -3.164 2.021 8.329 1.00 95.50 91 ALA A CA 1
ATOM 717 C C . ALA A 1 91 ? -3.533 2.482 6.909 1.00 95.50 91 ALA A C 1
ATOM 719 O O . ALA A 1 91 ? -2.930 2.009 5.941 1.00 95.50 91 ALA A O 1
ATOM 720 N N . ARG A 1 92 ? -4.482 3.419 6.769 1.00 97.25 92 ARG A N 1
ATOM 721 C CA . ARG A 1 92 ? -4.833 4.046 5.482 1.00 97.25 92 ARG A CA 1
ATOM 722 C C . ARG A 1 92 ? -3.651 4.811 4.907 1.00 97.25 92 ARG A C 1
ATOM 724 O O . ARG A 1 92 ? -3.276 4.561 3.765 1.00 97.25 92 ARG A O 1
ATOM 731 N N . SER A 1 93 ? -3.026 5.660 5.719 1.00 97.12 93 SER A N 1
ATOM 732 C CA . SER A 1 93 ? -1.838 6.422 5.328 1.00 97.12 93 SER A CA 1
ATOM 733 C C . SER A 1 93 ? -0.702 5.494 4.878 1.00 97.12 93 SER A C 1
ATOM 735 O O . SER A 1 93 ? -0.152 5.643 3.787 1.00 97.12 93 SER A O 1
ATOM 737 N N . ALA A 1 94 ? -0.427 4.431 5.643 1.00 95.25 94 ALA A N 1
ATOM 738 C CA . ALA A 1 94 ? 0.582 3.437 5.279 1.00 95.25 94 ALA A CA 1
ATOM 739 C C . ALA A 1 94 ? 0.267 2.705 3.958 1.00 95.25 94 ALA A C 1
ATOM 741 O O . ALA A 1 94 ? 1.179 2.411 3.178 1.00 95.25 94 ALA A O 1
ATOM 742 N N . TYR A 1 95 ? -1.007 2.402 3.692 1.00 96.81 95 TYR A N 1
ATOM 743 C CA . TYR A 1 95 ? -1.443 1.801 2.432 1.00 96.81 95 TYR A CA 1
ATOM 744 C C . TYR A 1 95 ? -1.259 2.752 1.242 1.00 96.81 95 TYR A C 1
ATOM 746 O O . TYR A 1 95 ? -0.738 2.340 0.198 1.00 96.81 95 TYR A O 1
ATOM 754 N N . GLU A 1 96 ? -1.638 4.020 1.398 1.00 97.19 96 GLU A N 1
ATOM 755 C CA . GLU A 1 96 ? -1.463 5.052 0.375 1.00 97.19 96 GLU A CA 1
ATOM 756 C C . GLU A 1 96 ? 0.018 5.257 0.038 1.00 97.19 96 GLU A C 1
ATOM 758 O O . GLU A 1 96 ? 0.395 5.213 -1.140 1.00 97.19 96 GLU A O 1
ATOM 763 N N . ASP A 1 97 ? 0.869 5.360 1.058 1.00 96.50 97 ASP A N 1
ATOM 764 C CA . ASP A 1 97 ? 2.319 5.479 0.915 1.00 96.50 97 ASP A CA 1
ATOM 765 C C . ASP A 1 97 ? 2.934 4.270 0.201 1.00 96.50 97 ASP A C 1
ATOM 767 O O . ASP A 1 97 ? 3.741 4.423 -0.727 1.00 96.50 97 ASP A O 1
ATOM 771 N N . ALA A 1 98 ? 2.552 3.050 0.592 1.00 95.50 98 ALA A N 1
ATOM 772 C CA . ALA A 1 98 ? 3.029 1.829 -0.054 1.00 95.50 98 ALA A CA 1
ATOM 773 C C . ALA A 1 98 ? 2.622 1.788 -1.537 1.00 95.50 98 ALA A C 1
ATOM 775 O O . ALA A 1 98 ? 3.442 1.477 -2.411 1.00 95.50 98 ALA A O 1
ATOM 776 N N . CYS A 1 99 ? 1.383 2.179 -1.848 1.00 96.56 99 CYS A N 1
ATOM 777 C CA . CYS A 1 99 ? 0.892 2.269 -3.219 1.00 96.56 99 CYS A CA 1
ATOM 778 C C . CYS A 1 99 ? 1.637 3.334 -4.032 1.00 96.56 99 CYS A C 1
ATOM 780 O O . CYS A 1 99 ? 1.988 3.091 -5.192 1.00 96.56 99 CYS A O 1
ATOM 782 N N . ALA A 1 100 ? 1.904 4.503 -3.446 1.00 97.25 100 ALA A N 1
ATOM 783 C CA . ALA A 1 100 ? 2.660 5.572 -4.087 1.00 97.25 100 ALA A CA 1
ATOM 784 C C . ALA A 1 100 ? 4.090 5.120 -4.420 1.00 97.25 100 ALA A C 1
ATOM 786 O O . ALA A 1 100 ? 4.548 5.290 -5.555 1.00 97.25 100 ALA A O 1
ATOM 787 N N . ARG A 1 101 ? 4.771 4.457 -3.476 1.00 95.25 101 ARG A N 1
ATOM 788 C CA . ARG A 1 101 ? 6.114 3.888 -3.683 1.00 95.25 101 ARG A CA 1
ATOM 789 C C . ARG A 1 101 ? 6.126 2.840 -4.792 1.00 95.25 101 ARG A C 1
ATOM 791 O O . ARG A 1 101 ? 7.008 2.880 -5.653 1.00 95.25 101 ARG A O 1
ATOM 798 N N . LEU A 1 102 ? 5.136 1.945 -4.821 1.00 95.75 102 LEU A N 1
ATOM 799 C CA . LEU A 1 102 ? 5.002 0.937 -5.873 1.00 95.75 102 LEU A CA 1
ATOM 800 C C . LEU A 1 102 ? 4.794 1.578 -7.253 1.00 95.75 102 LEU A C 1
ATOM 802 O O . LEU A 1 102 ? 5.477 1.209 -8.210 1.00 95.75 102 LEU A O 1
ATOM 806 N N . LYS A 1 103 ? 3.898 2.567 -7.362 1.00 95.88 103 LYS A N 1
ATOM 807 C CA . LYS A 1 103 ? 3.664 3.310 -8.613 1.00 95.88 103 LYS A CA 1
ATOM 808 C C . LYS A 1 103 ? 4.931 4.021 -9.089 1.00 95.88 103 LYS A C 1
ATOM 810 O O . LYS A 1 103 ? 5.264 3.946 -10.272 1.00 95.88 103 LYS A O 1
ATOM 815 N N . ALA A 1 104 ? 5.662 4.665 -8.180 1.00 94.69 104 ALA A N 1
ATOM 816 C CA . ALA A 1 104 ? 6.915 5.341 -8.499 1.00 94.69 104 ALA A CA 1
ATOM 817 C C . ALA A 1 104 ? 7.983 4.360 -9.012 1.00 94.69 104 ALA A C 1
ATOM 819 O O . ALA A 1 104 ? 8.618 4.623 -10.033 1.00 94.69 104 ALA A O 1
ATOM 820 N N . ALA A 1 105 ? 8.144 3.202 -8.365 1.00 93.25 105 ALA A N 1
ATOM 821 C CA . ALA A 1 105 ? 9.076 2.166 -8.813 1.00 93.25 105 ALA A CA 1
ATOM 822 C C . ALA A 1 105 ? 8.704 1.607 -10.197 1.00 93.25 105 ALA A C 1
ATOM 824 O O . ALA A 1 105 ? 9.554 1.502 -11.080 1.00 93.25 105 ALA A O 1
ATOM 825 N N . GLN A 1 106 ? 7.418 1.336 -10.440 1.00 94.31 106 GLN A N 1
ATOM 826 C CA . GLN A 1 106 ? 6.937 0.904 -11.757 1.00 94.31 106 GLN A CA 1
ATOM 827 C C . GLN A 1 106 ? 7.196 1.956 -12.845 1.00 94.31 106 GLN A C 1
ATOM 829 O O . GLN A 1 106 ? 7.572 1.609 -13.966 1.00 94.31 106 GLN A O 1
ATOM 834 N N . ALA A 1 107 ? 7.024 3.242 -12.529 1.00 94.56 107 ALA A N 1
ATOM 835 C CA . ALA A 1 107 ? 7.335 4.326 -13.455 1.00 94.56 107 ALA A CA 1
ATOM 836 C C . ALA A 1 107 ? 8.837 4.384 -13.788 1.00 94.56 107 ALA A C 1
ATOM 838 O O . ALA A 1 107 ? 9.190 4.529 -14.962 1.00 94.56 107 ALA A O 1
ATOM 839 N N . ARG A 1 108 ? 9.715 4.198 -12.790 1.00 92.75 108 ARG A N 1
ATOM 840 C CA . ARG A 1 108 ? 11.171 4.116 -12.998 1.00 92.75 108 ARG A CA 1
ATOM 841 C C . ARG A 1 108 ? 11.556 2.954 -13.909 1.00 92.75 108 ARG A C 1
ATOM 843 O O . ARG A 1 108 ? 12.310 3.168 -14.856 1.00 92.75 108 ARG A O 1
ATOM 850 N N . VAL A 1 109 ? 10.997 1.761 -13.696 1.00 92.81 109 VAL A N 1
ATOM 851 C CA . VAL A 1 109 ? 11.248 0.605 -14.577 1.00 92.81 109 VAL A CA 1
ATOM 852 C C . VAL A 1 109 ? 10.845 0.916 -16.015 1.00 92.81 109 VAL A C 1
ATOM 854 O O . VAL A 1 109 ? 11.675 0.789 -16.912 1.00 92.81 109 VAL A O 1
ATOM 857 N N . ARG A 1 110 ? 9.638 1.451 -16.244 1.00 92.69 110 ARG A N 1
ATOM 858 C CA . ARG A 1 110 ? 9.193 1.851 -17.594 1.00 92.69 110 ARG A CA 1
ATOM 859 C C . ARG A 1 110 ? 10.136 2.867 -18.245 1.00 92.69 110 ARG A C 1
ATOM 861 O O . ARG A 1 110 ? 10.369 2.825 -19.453 1.00 92.69 110 ARG A O 1
ATOM 868 N N . GLN A 1 111 ? 10.679 3.806 -17.470 1.00 92.44 111 GLN A N 1
ATOM 869 C CA . GLN A 1 111 ? 11.652 4.778 -17.970 1.00 92.44 111 GLN A CA 1
ATOM 870 C C . GLN A 1 111 ? 12.973 4.106 -18.373 1.00 92.44 111 GLN A C 1
ATOM 872 O O . GLN A 1 111 ? 13.512 4.412 -19.441 1.00 92.44 111 GLN A O 1
ATOM 877 N N . LEU A 1 112 ? 13.476 3.179 -17.555 1.00 91.19 112 LEU A N 1
ATOM 878 C CA . LEU A 1 112 ? 14.688 2.412 -17.845 1.00 91.19 112 LEU A CA 1
ATOM 879 C C . LEU A 1 112 ? 14.511 1.499 -19.066 1.00 91.19 112 LEU A C 1
ATOM 881 O O . LEU A 1 112 ? 15.416 1.413 -19.896 1.00 91.19 112 LEU A O 1
ATOM 885 N N . GLU A 1 113 ? 13.343 0.879 -19.233 1.00 91.12 113 GLU A N 1
ATOM 886 C CA . GLU A 1 113 ? 13.009 0.077 -20.415 1.00 91.12 113 GLU A CA 1
ATOM 887 C C . GLU A 1 113 ? 13.023 0.922 -21.690 1.00 91.12 113 GLU A C 1
ATOM 889 O O . GLU A 1 113 ? 13.700 0.571 -22.656 1.00 91.12 113 GLU A O 1
ATOM 894 N N . ARG A 1 114 ? 12.383 2.099 -21.671 1.00 91.88 114 ARG A N 1
ATOM 895 C CA . ARG A 1 114 ? 12.439 3.044 -22.799 1.00 91.88 114 ARG A CA 1
ATOM 896 C C . ARG A 1 114 ? 13.873 3.449 -23.126 1.00 91.88 114 ARG A C 1
ATOM 898 O O . ARG A 1 114 ? 14.220 3.592 -24.297 1.00 91.88 114 ARG A O 1
ATOM 905 N N . HIS A 1 115 ? 14.710 3.658 -22.110 1.00 89.75 115 HIS A N 1
ATOM 906 C CA . HIS A 1 115 ? 16.119 3.972 -22.325 1.00 89.75 115 HIS A CA 1
ATOM 907 C C . HIS A 1 115 ? 16.865 2.796 -22.973 1.00 89.75 115 HIS A C 1
ATOM 909 O O . HIS A 1 115 ? 17.601 2.998 -23.940 1.00 89.75 115 HIS A O 1
ATOM 915 N N . ARG A 1 116 ? 16.618 1.564 -22.509 1.00 88.25 116 ARG A N 1
ATOM 916 C CA . ARG A 1 116 ? 17.174 0.332 -23.092 1.00 88.25 116 ARG A CA 1
ATOM 917 C C . ARG A 1 116 ? 16.809 0.194 -24.566 1.00 88.25 116 ARG A C 1
ATOM 919 O O . ARG A 1 116 ? 17.675 -0.132 -25.377 1.00 88.25 116 ARG A O 1
ATOM 926 N N . ASP A 1 117 ? 15.558 0.458 -24.917 1.00 89.31 117 ASP A N 1
ATOM 927 C CA . ASP A 1 117 ? 15.080 0.302 -26.290 1.00 89.31 117 ASP A CA 1
ATOM 928 C C . ASP A 1 117 ? 15.695 1.349 -27.226 1.00 89.31 117 ASP A C 1
ATOM 930 O O . ASP A 1 117 ? 16.175 0.996 -28.304 1.00 89.31 117 ASP A O 1
ATOM 934 N N . ARG A 1 118 ? 15.831 2.607 -26.777 1.00 89.00 118 ARG A N 1
ATOM 935 C CA . ARG A 1 118 ? 16.580 3.634 -27.527 1.00 89.00 118 ARG A CA 1
ATOM 936 C C . ARG A 1 118 ? 18.028 3.219 -27.776 1.00 89.00 118 ARG A C 1
ATOM 938 O O . ARG A 1 118 ? 18.531 3.388 -28.879 1.00 89.00 118 ARG A O 1
ATOM 945 N N . GLN A 1 119 ? 18.700 2.647 -26.779 1.00 86.44 119 GLN A N 1
ATOM 946 C CA . GLN A 1 119 ? 20.082 2.186 -26.944 1.00 86.44 119 GLN A CA 1
ATOM 947 C C . GLN A 1 119 ? 20.217 1.005 -27.900 1.00 86.44 119 GLN A C 1
ATOM 949 O O . GLN A 1 119 ? 21.216 0.890 -28.612 1.00 86.44 119 GLN A O 1
ATOM 954 N N . ARG A 1 120 ? 19.233 0.103 -27.912 1.00 87.06 120 ARG A N 1
ATOM 955 C CA . ARG A 1 120 ? 19.182 -0.981 -28.897 1.00 87.06 120 ARG A CA 1
ATOM 956 C C . ARG A 1 120 ? 19.063 -0.417 -30.304 1.00 87.06 120 ARG A C 1
ATOM 958 O O . ARG A 1 120 ? 19.774 -0.892 -31.182 1.00 87.06 120 ARG A O 1
ATOM 965 N N . GLU A 1 121 ? 18.235 0.604 -30.491 1.00 90.06 121 GLU A N 1
ATOM 966 C CA . GLU A 1 121 ? 18.058 1.233 -31.795 1.00 90.06 121 GLU A CA 1
ATOM 967 C C . GLU A 1 121 ? 19.314 1.970 -32.264 1.00 90.06 121 GLU A C 1
ATOM 969 O O . GLU A 1 121 ? 19.804 1.700 -33.357 1.00 90.06 121 GLU A O 1
ATOM 974 N N . VAL A 1 122 ? 19.918 2.798 -31.405 1.00 88.88 122 VAL A N 1
ATOM 975 C CA . VAL A 1 122 ? 21.190 3.477 -31.715 1.00 88.88 122 VAL A CA 1
ATOM 976 C C . VAL A 1 122 ? 22.260 2.465 -32.119 1.00 88.88 122 VAL A C 1
ATOM 978 O O . VAL A 1 122 ? 22.892 2.616 -33.160 1.00 88.88 122 VAL A O 1
ATOM 981 N N . HIS A 1 123 ? 22.413 1.382 -31.357 1.00 85.19 123 HIS A N 1
ATOM 982 C CA . HIS A 1 123 ? 23.392 0.354 -31.690 1.00 85.19 123 HIS A CA 1
ATOM 983 C C . HIS A 1 123 ? 23.098 -0.351 -33.016 1.00 85.19 123 HIS A C 1
ATOM 985 O O . HIS A 1 123 ? 24.027 -0.641 -33.759 1.00 85.19 123 HIS A O 1
ATOM 991 N N . ARG A 1 124 ? 21.827 -0.631 -33.336 1.00 86.50 124 ARG A N 1
ATOM 992 C CA . ARG A 1 124 ? 21.454 -1.222 -34.632 1.00 86.50 124 ARG A CA 1
ATOM 993 C C . ARG A 1 124 ? 21.854 -0.312 -35.789 1.00 86.50 124 ARG A C 1
ATOM 995 O O . ARG A 1 124 ? 22.384 -0.803 -36.783 1.00 86.50 124 ARG A O 1
ATOM 1002 N N . VAL A 1 125 ? 21.616 0.991 -35.656 1.00 91.50 125 VAL A N 1
ATOM 1003 C CA . VAL A 1 125 ? 21.997 1.991 -36.662 1.00 91.50 125 VAL A CA 1
ATOM 1004 C C . VAL A 1 125 ? 23.519 2.076 -36.797 1.00 91.50 125 VAL A C 1
ATOM 1006 O O . VAL A 1 125 ? 24.035 2.041 -37.911 1.00 91.50 125 VAL A O 1
ATOM 1009 N N . GLU A 1 126 ? 24.249 2.128 -35.681 1.00 89.94 126 GLU A N 1
ATOM 1010 C CA . GLU A 1 126 ? 25.716 2.159 -35.678 1.00 89.94 126 GLU A CA 1
ATOM 1011 C C . GLU A 1 126 ? 26.337 0.899 -36.285 1.00 89.94 126 GLU A C 1
ATOM 1013 O O . GLU A 1 126 ? 27.278 1.010 -37.069 1.00 89.94 126 GLU A O 1
ATOM 1018 N N . SER A 1 127 ? 25.812 -0.286 -35.961 1.00 88.38 127 SER A N 1
ATOM 1019 C CA . SER A 1 127 ? 26.255 -1.551 -36.554 1.00 88.38 127 SER A CA 1
ATOM 1020 C C . SER A 1 127 ? 26.070 -1.538 -38.066 1.00 88.38 127 SER A C 1
ATOM 1022 O O . SER A 1 127 ? 27.046 -1.716 -38.784 1.00 88.38 127 SER A O 1
ATOM 1024 N N . LYS A 1 128 ? 24.869 -1.197 -38.558 1.00 90.56 128 LYS A N 1
ATOM 1025 C CA . LYS A 1 128 ? 24.617 -1.082 -40.003 1.00 90.56 128 LYS A CA 1
ATOM 1026 C C . LYS A 1 128 ? 25.564 -0.087 -40.670 1.00 90.56 128 LYS A C 1
ATOM 1028 O O . LYS A 1 128 ? 26.099 -0.367 -41.734 1.00 90.56 128 LYS A O 1
ATOM 1033 N N . ARG A 1 129 ? 25.794 1.073 -40.046 1.00 91.69 129 ARG A N 1
ATOM 1034 C CA . ARG A 1 129 ? 26.727 2.082 -40.567 1.00 91.69 129 ARG A CA 1
ATOM 1035 C C . ARG A 1 129 ? 28.152 1.535 -40.673 1.00 91.69 129 ARG A C 1
ATOM 1037 O O . ARG A 1 129 ? 28.813 1.799 -41.670 1.00 91.69 129 ARG A O 1
ATOM 1044 N N . ARG A 1 130 ? 28.624 0.787 -39.670 1.00 91.31 130 ARG A N 1
ATOM 1045 C CA . ARG A 1 130 ? 29.943 0.133 -39.708 1.00 91.31 130 ARG A CA 1
ATOM 1046 C C . ARG A 1 130 ? 30.020 -0.921 -40.806 1.00 91.31 130 ARG A C 1
ATOM 1048 O O . ARG A 1 130 ? 31.031 -0.968 -41.494 1.00 91.31 130 ARG A O 1
ATOM 1055 N N . ASP A 1 131 ? 28.962 -1.702 -40.993 1.00 92.75 131 ASP A N 1
ATOM 1056 C CA . ASP A 1 131 ? 28.903 -2.717 -42.047 1.00 92.75 131 ASP A CA 1
ATOM 1057 C C . ASP A 1 131 ? 28.986 -2.071 -43.439 1.00 92.75 131 ASP A C 1
ATOM 1059 O O . ASP A 1 131 ? 29.766 -2.519 -44.277 1.00 92.75 131 ASP A O 1
ATOM 1063 N N . TYR A 1 132 ? 28.258 -0.971 -43.670 1.00 92.50 132 TYR A N 1
ATOM 1064 C CA . TYR A 1 132 ? 28.347 -0.211 -44.923 1.00 92.50 132 TYR A CA 1
ATOM 1065 C C . TYR A 1 132 ? 29.741 0.379 -45.151 1.00 92.50 132 TYR A C 1
ATOM 1067 O O . TYR A 1 132 ? 30.291 0.210 -46.232 1.00 92.50 132 TYR A O 1
ATOM 1075 N N . LEU A 1 133 ? 30.348 0.993 -44.130 1.00 92.50 133 LEU A N 1
ATOM 1076 C CA . LEU A 1 133 ? 31.717 1.513 -44.233 1.00 92.50 133 LEU A CA 1
ATOM 1077 C C . LEU A 1 133 ? 32.727 0.401 -44.556 1.00 92.50 133 LEU A C 1
ATOM 1079 O O . LEU A 1 133 ? 33.600 0.586 -45.398 1.00 92.50 133 LEU A O 1
ATOM 1083 N N . ALA A 1 134 ? 32.592 -0.771 -43.929 1.00 91.69 134 ALA A N 1
ATOM 1084 C CA . ALA A 1 134 ? 33.458 -1.915 -44.195 1.00 91.69 134 ALA A CA 1
ATOM 1085 C C . ALA A 1 134 ? 33.291 -2.455 -45.625 1.00 91.69 134 ALA A C 1
ATOM 1087 O O . ALA A 1 134 ? 34.280 -2.858 -46.246 1.00 91.69 134 ALA A O 1
ATOM 1088 N N . LEU A 1 135 ? 32.063 -2.450 -46.159 1.00 92.12 135 LEU A N 1
ATOM 1089 C CA . LEU A 1 135 ? 31.810 -2.761 -47.564 1.00 92.12 135 LEU A CA 1
ATOM 1090 C C . LEU A 1 135 ? 32.482 -1.720 -48.461 1.00 92.12 135 LEU A C 1
ATOM 1092 O O . LEU A 1 135 ? 33.304 -2.106 -49.288 1.00 92.12 135 LEU A O 1
ATOM 1096 N N . ASP A 1 136 ? 32.224 -0.428 -48.266 1.00 92.00 136 ASP A N 1
ATOM 1097 C CA . ASP A 1 136 ? 32.809 0.644 -49.082 1.00 92.00 136 ASP A CA 1
ATOM 1098 C C . ASP A 1 136 ? 34.346 0.564 -49.116 1.00 92.00 136 ASP A C 1
ATOM 1100 O O . ASP A 1 136 ? 34.958 0.613 -50.185 1.00 92.00 136 ASP A O 1
ATOM 1104 N N . GLU A 1 137 ? 34.989 0.327 -47.969 1.00 92.31 137 GLU A N 1
ATOM 1105 C CA . GLU A 1 137 ? 36.437 0.111 -47.886 1.00 92.31 137 GLU A CA 1
ATOM 1106 C C . GLU A 1 137 ? 36.908 -1.145 -48.636 1.00 92.31 137 GLU A C 1
ATOM 1108 O O . GLU A 1 137 ? 38.011 -1.170 -49.191 1.00 92.31 137 GLU A O 1
ATOM 1113 N N . ALA A 1 138 ? 36.126 -2.225 -48.626 1.00 90.69 138 ALA A N 1
ATOM 1114 C CA . ALA A 1 138 ? 36.447 -3.443 -49.367 1.00 90.69 138 ALA A CA 1
ATOM 1115 C C . ALA A 1 138 ? 36.334 -3.222 -50.884 1.00 90.69 138 ALA A C 1
ATOM 1117 O O . ALA A 1 138 ? 37.203 -3.670 -51.639 1.00 90.69 138 ALA A O 1
ATOM 1118 N N . TRP A 1 139 ? 35.310 -2.487 -51.327 1.00 89.00 139 TRP A N 1
ATOM 1119 C CA . TRP A 1 139 ? 35.133 -2.085 -52.722 1.00 89.00 139 TRP A CA 1
ATOM 1120 C C . TRP A 1 139 ? 36.265 -1.163 -53.189 1.00 89.00 139 TRP A C 1
ATOM 1122 O O . TRP A 1 139 ? 36.874 -1.432 -54.225 1.00 89.00 139 TRP A O 1
ATOM 1132 N N . ALA A 1 140 ? 36.624 -0.146 -52.399 1.00 87.81 140 ALA A N 1
ATOM 1133 C CA . ALA A 1 140 ? 37.736 0.755 -52.698 1.00 87.81 140 ALA A CA 1
ATOM 1134 C C . ALA A 1 140 ? 39.071 -0.001 -52.816 1.00 87.81 140 ALA A C 1
ATOM 1136 O O . ALA A 1 140 ? 39.798 0.161 -53.796 1.00 87.81 140 ALA A O 1
ATOM 1137 N N . ARG A 1 141 ? 39.367 -0.906 -51.871 1.00 87.00 141 ARG A N 1
ATOM 1138 C CA . ARG A 1 141 ? 40.564 -1.765 -51.933 1.00 87.00 141 ARG A CA 1
ATOM 1139 C C . ARG A 1 141 ? 40.590 -2.647 -53.178 1.00 87.00 141 ARG A C 1
ATOM 1141 O O . ARG A 1 141 ? 41.653 -2.847 -53.762 1.00 87.00 141 ARG A O 1
ATOM 1148 N N . ARG A 1 142 ? 39.438 -3.174 -53.600 1.00 81.50 142 ARG A N 1
ATOM 1149 C CA . ARG A 1 142 ? 39.325 -3.980 -54.822 1.00 81.50 142 ARG A CA 1
ATOM 1150 C C . ARG A 1 142 ? 39.574 -3.151 -56.082 1.00 81.50 142 ARG A C 1
ATOM 1152 O O . ARG A 1 142 ? 40.275 -3.635 -56.964 1.00 81.50 142 ARG A O 1
ATOM 1159 N N . ALA A 1 143 ? 39.048 -1.929 -56.147 1.00 78.19 143 ALA A N 1
ATOM 1160 C CA . ALA A 1 143 ? 39.252 -1.025 -57.278 1.00 78.19 143 ALA A CA 1
ATOM 1161 C C . ALA A 1 143 ? 40.727 -0.615 -57.426 1.00 78.19 143 ALA A C 1
ATOM 1163 O O . ALA A 1 143 ? 41.259 -0.619 -58.528 1.00 78.19 143 ALA A O 1
ATOM 1164 N N . VAL A 1 144 ? 41.416 -0.357 -56.309 1.00 77.75 144 VAL A N 1
ATOM 1165 C CA . VAL A 1 144 ? 42.862 -0.066 -56.299 1.00 77.75 144 VAL A CA 1
ATOM 1166 C C . VAL A 1 144 ? 43.698 -1.279 -56.728 1.00 77.75 144 VAL A C 1
ATOM 1168 O O . VAL A 1 144 ? 44.749 -1.115 -57.338 1.00 77.75 144 VAL A O 1
ATOM 1171 N N . ARG A 1 145 ? 43.254 -2.504 -56.413 1.00 74.38 145 ARG A N 1
ATOM 1172 C CA . ARG A 1 145 ? 43.985 -3.744 -56.730 1.00 74.38 145 ARG A CA 1
ATOM 1173 C C . ARG A 1 145 ? 43.788 -4.227 -58.173 1.00 74.38 145 ARG A C 1
ATOM 1175 O O . ARG A 1 145 ? 44.642 -4.952 -58.667 1.00 74.38 145 ARG A O 1
ATOM 1182 N N . ASN A 1 146 ? 42.690 -3.844 -58.823 1.00 68.50 146 ASN A N 1
ATOM 1183 C CA . ASN A 1 146 ? 42.407 -4.120 -60.234 1.00 68.50 146 ASN A CA 1
ATOM 1184 C C . ASN A 1 146 ? 42.129 -2.794 -60.969 1.00 68.50 146 ASN A C 1
ATOM 1186 O O . ASN A 1 146 ? 40.980 -2.524 -61.332 1.00 68.50 146 ASN A O 1
ATOM 1190 N N . PRO A 1 147 ? 43.152 -1.939 -61.144 1.00 61.66 147 PRO A N 1
ATOM 1191 C CA . PRO A 1 147 ? 43.019 -0.788 -62.019 1.00 61.66 147 PRO A CA 1
ATOM 1192 C C . PRO A 1 147 ? 42.906 -1.314 -63.456 1.00 61.66 147 PRO A C 1
ATOM 1194 O O . PRO A 1 147 ? 43.712 -2.150 -63.864 1.00 61.66 147 PRO A O 1
ATOM 1197 N N . LEU A 1 148 ? 41.859 -0.898 -64.170 1.00 60.47 148 LEU A N 1
ATOM 1198 C CA . LEU A 1 148 ? 41.708 -1.168 -65.604 1.00 60.47 148 LEU A CA 1
ATOM 1199 C C . LEU A 1 148 ? 42.895 -0.609 -66.396 1.00 60.47 148 LEU A C 1
ATOM 1201 O O . LEU A 1 148 ? 43.354 0.502 -66.040 1.00 60.47 148 LEU A O 1
#

Radius of gyration: 34.38 Å; chains: 1; bounding box: 78×14×106 Å

Organism: NCBI:txid1225769

Secondary structure (DSSP, 8-state):
------HHHHHHHHHHHHHHHHHHHHHHHHHHHHHHHHHHHHHHHHHHHHHHHHHHHHHTTT-HHHHHHHHHHHHHHHHHHHHHHHHHHHHHHHHHHHHHHHHHHHHHHHHHHHHHHHHHHHHHHHHHHHHHHHHHHHHHHHHHHS--

Sequence (148 aa):
MNHSLPFRYRLAALLKHEENGIAGLREQVAQAVHRLDGAQREEARLRESGEAGRKASAALLADSAMYWASLCFLRELEEQRVAADRRLDDARSAYEDACARLKAAQARVRQLERHRDRQREVHRVESKRRDYLALDEAWARRAVRNPL

InterPro domains: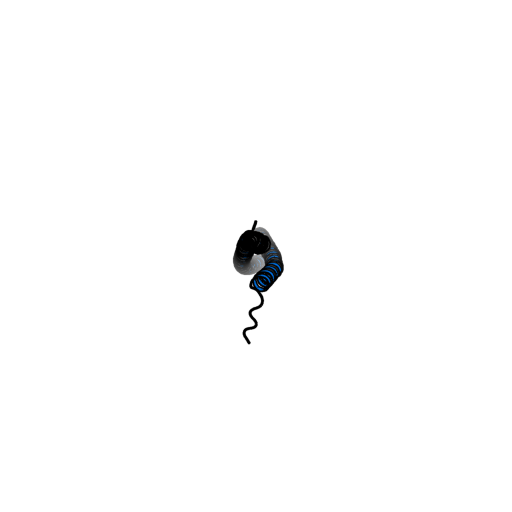
  IPR053716 Flagellar assembly and chemotaxis effector [G3DSA:1.10.287.1700] (7-147)